Protein AF-A0A2S9FLD9-F1 (afdb_monomer_lite)

Sequence (155 aa):
RDVLAADVIVIADSDNWSTDIPSLTVSLRGLADCVVEVATLDHGLHSGMWGGVVPDALTVLVRLLASLHDDDGNVAVDGLHETDVAGRDFPDYTPERVRSDTGLLDGVGEIGSGSVAQRLWAKPAITVIGIDTTPIARASNTLIAQARAKVSMRV

Structure (mmCIF, N/CA/C/O backbone):
data_AF-A0A2S9FLD9-F1
#
_entry.id   AF-A0A2S9FLD9-F1
#
loop_
_atom_site.group_PDB
_atom_site.id
_atom_site.type_symbol
_atom_site.label_atom_id
_atom_site.label_alt_id
_atom_site.label_comp_id
_atom_site.label_asym_id
_atom_site.label_entity_id
_atom_site.label_seq_id
_atom_site.pdbx_PDB_ins_code
_atom_site.Cartn_x
_atom_site.Cartn_y
_atom_site.Cartn_z
_atom_site.occupancy
_atom_site.B_iso_or_equiv
_atom_site.auth_seq_id
_atom_site.auth_comp_id
_atom_site.auth_asym_id
_atom_site.auth_atom_id
_atom_site.pdbx_PDB_model_num
ATOM 1 N N . ARG A 1 1 ? -15.114 -15.742 -38.340 1.00 65.00 1 ARG A N 1
ATOM 2 C CA . ARG A 1 1 ? -14.077 -16.593 -37.713 1.00 65.00 1 ARG A CA 1
ATOM 3 C C . ARG A 1 1 ? -12.764 -16.424 -38.461 1.00 65.00 1 ARG A C 1
ATOM 5 O O . ARG A 1 1 ? -11.837 -15.928 -37.852 1.00 65.00 1 ARG A O 1
ATOM 12 N N . ASP A 1 2 ? -12.732 -16.680 -39.768 1.00 76.00 2 ASP A N 1
ATOM 13 C CA . ASP A 1 2 ? -11.491 -16.578 -40.560 1.00 76.00 2 ASP A CA 1
ATOM 14 C C . ASP A 1 2 ? -10.978 -15.137 -40.715 1.00 76.00 2 ASP A C 1
ATOM 16 O O . ASP A 1 2 ? -9.783 -14.899 -40.649 1.00 76.00 2 ASP A O 1
ATOM 20 N N . VAL A 1 3 ? -11.877 -14.149 -40.789 1.00 81.19 3 VAL A N 1
ATOM 21 C CA . VAL A 1 3 ? -11.521 -12.711 -40.848 1.00 81.19 3 VAL A CA 1
ATOM 22 C C . VAL A 1 3 ? -10.960 -12.167 -39.518 1.00 81.19 3 VAL A C 1
ATOM 24 O O . VAL A 1 3 ? -10.454 -11.055 -39.472 1.00 81.19 3 VAL A O 1
ATOM 27 N N . LEU A 1 4 ? -11.077 -12.932 -38.425 1.00 87.00 4 LEU A N 1
ATOM 28 C CA . LEU A 1 4 ? -10.550 -12.576 -37.099 1.00 87.00 4 LEU A CA 1
ATOM 29 C C . LEU A 1 4 ? -9.313 -13.408 -36.726 1.00 87.00 4 LEU A C 1
ATOM 31 O O . LEU A 1 4 ? -8.844 -13.322 -35.594 1.00 87.00 4 LEU A O 1
ATOM 35 N N . ALA A 1 5 ? -8.812 -14.246 -37.639 1.00 90.81 5 ALA A N 1
ATOM 36 C CA . ALA A 1 5 ? -7.554 -14.946 -37.435 1.00 90.81 5 ALA A CA 1
ATOM 37 C C . ALA A 1 5 ? -6.401 -13.933 -37.512 1.00 90.81 5 ALA A C 1
ATOM 39 O O . ALA A 1 5 ? -6.331 -13.151 -38.458 1.00 90.81 5 ALA A O 1
ATOM 40 N N . ALA A 1 6 ? -5.523 -13.939 -36.510 1.00 90.69 6 ALA A N 1
ATOM 41 C CA . ALA A 1 6 ? -4.359 -13.065 -36.444 1.00 90.69 6 ALA A CA 1
ATOM 42 C C . ALA A 1 6 ? -3.127 -13.866 -36.014 1.00 90.69 6 ALA A C 1
ATOM 44 O O . ALA A 1 6 ? -3.217 -14.701 -35.114 1.00 90.69 6 ALA A O 1
ATOM 45 N N . ASP A 1 7 ? -1.987 -13.576 -36.640 1.00 93.88 7 ASP A N 1
ATOM 46 C CA . ASP A 1 7 ? -0.694 -14.179 -36.295 1.00 93.88 7 ASP A CA 1
ATOM 47 C C . ASP A 1 7 ? -0.013 -13.458 -35.119 1.00 93.88 7 ASP A C 1
ATOM 49 O O . ASP A 1 7 ? 0.781 -14.050 -34.390 1.00 93.88 7 ASP A O 1
ATOM 53 N N . VAL A 1 8 ? -0.317 -12.167 -34.933 1.00 92.88 8 VAL A N 1
ATOM 54 C CA . VAL A 1 8 ? 0.288 -11.284 -33.926 1.00 92.88 8 VAL A CA 1
ATOM 55 C C . VAL A 1 8 ? -0.768 -10.321 -33.381 1.00 92.88 8 VAL A C 1
ATOM 57 O O . VAL A 1 8 ? -1.630 -9.848 -34.121 1.00 92.88 8 VAL A O 1
ATOM 60 N N . ILE A 1 9 ? -0.664 -9.992 -32.091 1.00 90.94 9 ILE A N 1
ATOM 61 C CA . ILE A 1 9 ? -1.414 -8.906 -31.452 1.00 90.94 9 ILE A CA 1
ATOM 62 C C . ILE A 1 9 ? -0.424 -7.810 -31.058 1.00 90.94 9 ILE A C 1
ATOM 64 O O . ILE A 1 9 ? 0.582 -8.086 -30.408 1.00 90.94 9 ILE A O 1
ATOM 68 N N . VAL A 1 10 ? -0.727 -6.568 -31.436 1.00 91.75 10 VAL A N 1
ATOM 69 C CA . VAL A 1 10 ? 0.029 -5.376 -31.032 1.00 91.75 10 VAL A CA 1
ATOM 70 C C . VAL A 1 10 ? -0.898 -4.473 -30.234 1.00 91.75 10 VAL A C 1
ATOM 72 O O . VAL A 1 10 ? -1.976 -4.118 -30.709 1.00 91.75 10 VAL A O 1
ATOM 75 N N . ILE A 1 11 ? -0.476 -4.106 -29.027 1.00 92.75 11 ILE A N 1
ATOM 76 C CA . ILE A 1 11 ? -1.214 -3.208 -28.138 1.00 92.75 11 ILE A CA 1
ATOM 77 C C . ILE A 1 11 ? -0.340 -1.975 -27.906 1.00 92.75 11 ILE A C 1
ATOM 79 O O . ILE A 1 11 ? 0.760 -2.089 -27.373 1.00 92.75 11 ILE A O 1
ATOM 83 N N . ALA A 1 12 ? -0.824 -0.807 -28.326 1.00 91.50 12 ALA A N 1
ATOM 84 C CA . ALA A 1 12 ? -0.139 0.477 -28.171 1.00 91.50 12 ALA A CA 1
ATOM 85 C C . ALA A 1 12 ? -0.668 1.227 -26.934 1.00 91.50 12 ALA A C 1
ATOM 87 O O . ALA A 1 12 ? -1.228 2.311 -27.053 1.00 91.50 12 ALA A O 1
ATOM 88 N N . ASP A 1 13 ? -0.538 0.595 -25.766 1.00 92.75 13 ASP A N 1
ATOM 89 C CA . ASP A 1 13 ? -1.033 1.088 -24.467 1.00 92.75 13 ASP A CA 1
ATOM 90 C C . ASP A 1 13 ? 0.081 1.024 -23.410 1.00 92.75 13 ASP A C 1
ATOM 92 O O . ASP A 1 13 ? -0.041 0.454 -22.328 1.00 92.75 13 ASP A O 1
ATOM 96 N N . SER A 1 14 ? 1.269 1.480 -23.790 1.00 89.06 14 SER A N 1
ATOM 97 C CA . SER A 1 14 ? 2.432 1.548 -22.910 1.00 89.06 14 SER A CA 1
ATOM 98 C C . SER A 1 14 ? 3.292 2.733 -23.309 1.00 89.06 14 SER A C 1
ATOM 100 O O . SER A 1 14 ? 3.382 3.067 -24.491 1.00 89.06 14 SER A O 1
ATOM 102 N N . ASP A 1 15 ? 3.935 3.337 -22.319 1.00 87.31 15 ASP A N 1
ATOM 103 C CA . ASP A 1 15 ? 4.831 4.465 -22.529 1.00 87.31 15 ASP A CA 1
ATOM 104 C C . ASP A 1 15 ? 6.255 4.017 -22.863 1.00 87.31 15 ASP A C 1
ATOM 106 O O . ASP A 1 15 ? 6.677 2.889 -22.584 1.00 87.31 15 ASP A O 1
ATOM 110 N N . ASN A 1 16 ? 7.016 4.945 -23.441 1.00 87.50 16 ASN A N 1
ATOM 111 C CA . ASN A 1 16 ? 8.458 4.800 -23.555 1.00 87.50 16 ASN A CA 1
ATOM 112 C C . ASN A 1 16 ? 9.135 5.141 -22.227 1.00 87.50 16 ASN A C 1
ATOM 114 O O . ASN A 1 16 ? 8.711 6.046 -21.511 1.00 87.50 16 ASN A O 1
ATOM 118 N N . TRP A 1 17 ? 10.250 4.475 -21.934 1.00 80.88 17 TRP A N 1
ATOM 119 C CA . TRP A 1 17 ? 11.069 4.797 -20.770 1.00 80.88 17 TRP A CA 1
ATOM 120 C C . TRP A 1 17 ? 11.739 6.177 -20.886 1.00 80.88 17 TRP A C 1
ATOM 122 O O . TRP A 1 17 ? 12.089 6.763 -19.865 1.00 80.88 17 TRP A O 1
ATOM 132 N N . SER A 1 18 ? 11.954 6.707 -22.095 1.00 83.56 18 SER A N 1
ATOM 133 C CA . SER A 1 18 ? 12.426 8.076 -22.330 1.00 83.56 18 SER A CA 1
ATOM 134 C C . SER A 1 18 ? 11.836 8.657 -23.617 1.00 83.56 18 SER A C 1
ATOM 136 O O . SER A 1 18 ? 11.285 7.937 -24.450 1.00 83.56 18 SER A O 1
ATOM 138 N N . THR A 1 19 ? 11.949 9.974 -23.789 1.00 87.75 19 THR A N 1
ATOM 139 C CA . THR A 1 19 ? 11.524 10.662 -25.020 1.00 87.75 19 THR A CA 1
ATOM 140 C C . THR A 1 19 ? 12.486 10.452 -26.188 1.00 87.75 19 THR A C 1
ATOM 142 O O . THR A 1 19 ? 12.092 10.654 -27.333 1.00 87.75 19 THR A O 1
ATOM 145 N N . ASP A 1 20 ? 13.725 10.038 -25.907 1.00 89.50 20 ASP A N 1
ATOM 146 C CA . ASP A 1 20 ? 14.798 9.927 -26.901 1.00 89.50 20 ASP A CA 1
ATOM 147 C C . ASP A 1 20 ? 15.005 8.484 -27.382 1.00 89.50 20 ASP A C 1
ATOM 149 O O . ASP A 1 20 ? 15.446 8.259 -28.510 1.00 89.50 20 ASP A O 1
ATOM 153 N N . ILE A 1 21 ? 14.698 7.497 -26.533 1.00 85.31 21 ILE A N 1
ATOM 154 C CA . ILE A 1 21 ? 14.929 6.075 -26.802 1.00 85.31 21 ILE A CA 1
ATOM 155 C C . ILE A 1 21 ? 13.582 5.335 -26.769 1.00 85.31 21 ILE A C 1
ATOM 157 O O . ILE A 1 21 ? 12.954 5.248 -25.709 1.00 85.31 21 ILE A O 1
ATOM 161 N N . PRO A 1 22 ? 13.129 4.765 -27.904 1.00 88.12 22 PRO A N 1
ATOM 162 C CA . PRO A 1 22 ? 11.873 4.027 -27.951 1.00 88.12 22 PRO A CA 1
ATOM 163 C C . PRO A 1 22 ? 11.962 2.728 -27.143 1.00 88.12 22 PRO A C 1
ATOM 165 O O . PRO A 1 22 ? 13.020 2.111 -27.030 1.00 88.12 22 PRO A O 1
ATOM 168 N N . SER A 1 23 ? 10.827 2.300 -26.596 1.00 87.31 23 SER A N 1
ATOM 169 C CA . SER A 1 23 ? 10.697 1.091 -25.780 1.00 87.31 23 SER A CA 1
ATOM 170 C C . SER A 1 23 ? 9.825 0.054 -26.467 1.00 87.31 23 SER A C 1
ATOM 172 O O . SER A 1 23 ? 8.853 0.386 -27.140 1.00 87.31 23 SER A O 1
ATOM 174 N N . LEU A 1 24 ? 10.152 -1.219 -26.247 1.00 89.00 24 LEU A N 1
ATOM 175 C CA . LEU A 1 24 ? 9.275 -2.335 -26.573 1.00 89.00 24 LEU A CA 1
ATOM 176 C C . LEU A 1 24 ? 8.903 -3.061 -25.282 1.00 89.00 24 LEU A C 1
ATOM 178 O O . LEU A 1 24 ? 9.721 -3.773 -24.698 1.00 89.00 24 LEU A O 1
ATOM 182 N N . THR A 1 25 ? 7.658 -2.891 -24.846 1.00 89.00 25 THR A N 1
ATOM 183 C CA . THR A 1 25 ? 7.130 -3.593 -23.675 1.00 89.00 25 THR A CA 1
ATOM 184 C C . THR A 1 25 ? 6.721 -5.005 -24.068 1.00 89.00 25 THR A C 1
ATOM 186 O O . THR A 1 25 ? 5.809 -5.203 -24.865 1.00 89.00 25 THR A O 1
ATOM 189 N N . VAL A 1 26 ? 7.401 -5.998 -23.494 1.00 87.94 26 VAL A N 1
ATOM 190 C CA . VAL A 1 26 ? 7.152 -7.428 -23.764 1.00 87.94 26 VAL A CA 1
ATOM 191 C C . VAL A 1 26 ? 6.429 -8.141 -22.620 1.00 87.94 26 VAL A C 1
ATOM 193 O O . VAL A 1 26 ? 6.006 -9.283 -22.768 1.00 87.94 26 VAL A O 1
ATOM 196 N N . SER A 1 27 ? 6.292 -7.481 -21.471 1.00 88.31 27 SER A N 1
ATOM 197 C CA . SER A 1 27 ? 5.631 -8.017 -20.284 1.00 88.31 27 SER A CA 1
ATOM 198 C C . SER A 1 27 ? 5.084 -6.884 -19.424 1.00 88.31 27 SER A C 1
ATOM 200 O O . SER A 1 27 ? 5.702 -5.825 -19.332 1.00 88.31 27 SER A O 1
ATOM 202 N N . LEU A 1 28 ? 3.967 -7.140 -18.749 1.00 91.62 28 LEU A N 1
ATOM 203 C CA . LEU A 1 28 ? 3.373 -6.262 -17.746 1.00 91.62 28 LEU A CA 1
ATOM 204 C C . LEU A 1 28 ? 3.188 -7.044 -16.447 1.00 91.62 28 LEU A C 1
ATOM 206 O O . LEU A 1 28 ? 2.977 -8.257 -16.483 1.00 91.62 28 LEU A O 1
ATOM 210 N N . ARG A 1 29 ? 3.215 -6.337 -15.316 1.00 93.25 29 ARG A N 1
ATOM 211 C CA . ARG A 1 29 ? 2.778 -6.907 -14.039 1.00 93.25 29 ARG A CA 1
ATOM 212 C C . ARG A 1 29 ? 1.277 -7.181 -14.072 1.00 93.25 29 ARG A C 1
ATOM 214 O O . ARG A 1 29 ? 0.499 -6.370 -14.582 1.00 93.25 29 ARG A O 1
ATOM 221 N N . GLY A 1 30 ? 0.875 -8.291 -13.474 1.00 94.31 30 GLY A N 1
ATOM 222 C CA . GLY A 1 30 ? -0.498 -8.565 -13.101 1.00 94.31 30 GLY A CA 1
ATOM 223 C C . GLY A 1 30 ? -1.011 -7.598 -12.032 1.00 94.31 30 GLY A C 1
ATOM 224 O O . GLY A 1 30 ? -0.273 -6.807 -11.434 1.00 94.31 30 GLY A O 1
ATOM 225 N N . LEU A 1 31 ? -2.318 -7.662 -11.800 1.00 96.12 31 LEU A N 1
ATOM 226 C CA . LEU A 1 31 ? -3.016 -6.904 -10.771 1.00 96.12 31 LEU A CA 1
ATOM 227 C C . LEU A 1 31 ? -3.991 -7.834 -10.053 1.00 96.12 31 LEU A C 1
ATOM 229 O O . LEU A 1 31 ? -4.801 -8.499 -10.696 1.00 96.12 31 LEU A O 1
ATOM 233 N N . ALA A 1 32 ? -3.933 -7.829 -8.727 1.00 96.19 32 ALA A N 1
ATOM 234 C CA . ALA A 1 32 ? -4.960 -8.393 -7.867 1.00 96.19 32 ALA A CA 1
ATOM 235 C C . ALA A 1 32 ? -5.326 -7.364 -6.796 1.00 96.19 32 ALA A C 1
ATOM 237 O O . ALA A 1 32 ? -4.455 -6.666 -6.281 1.00 96.19 32 ALA A O 1
ATOM 238 N N . ASP A 1 33 ? -6.601 -7.271 -6.439 1.00 97.44 33 ASP A N 1
ATOM 239 C CA . ASP A 1 33 ? -7.055 -6.373 -5.386 1.00 97.44 33 ASP A CA 1
ATOM 240 C C . ASP A 1 33 ? -8.150 -7.014 -4.530 1.00 97.44 33 ASP A C 1
ATOM 242 O O . ASP A 1 33 ? -8.912 -7.871 -4.979 1.00 97.44 33 ASP A O 1
ATOM 246 N N . CYS A 1 34 ? -8.215 -6.611 -3.263 1.00 97.94 34 CYS A N 1
ATOM 247 C CA . CYS A 1 34 ? -9.198 -7.111 -2.311 1.00 97.94 34 CYS A CA 1
ATOM 248 C C . CYS A 1 34 ? -9.595 -6.033 -1.298 1.00 97.94 34 CYS A C 1
ATOM 250 O O . CYS A 1 34 ? -8.938 -4.999 -1.157 1.00 97.94 34 CYS A O 1
ATOM 252 N N . VAL A 1 35 ? -10.716 -6.260 -0.612 1.00 98.62 35 VAL A N 1
ATOM 253 C CA . VAL A 1 35 ? -11.101 -5.484 0.571 1.00 98.62 35 VAL A CA 1
ATOM 254 C C . VAL A 1 35 ? -10.838 -6.351 1.792 1.00 98.62 35 VAL A C 1
ATOM 256 O O . VAL A 1 35 ? -11.365 -7.457 1.881 1.00 98.62 35 VAL A O 1
ATOM 259 N N . VAL A 1 36 ? -10.034 -5.840 2.719 1.00 98.31 36 VAL A N 1
ATOM 260 C CA . VAL A 1 36 ? -9.799 -6.454 4.026 1.00 98.31 36 VAL A CA 1
ATOM 261 C C . VAL A 1 36 ? -10.676 -5.740 5.039 1.00 98.31 36 VAL A C 1
ATOM 263 O O . VAL A 1 36 ? -10.666 -4.512 5.113 1.00 98.31 36 VAL A O 1
ATOM 266 N N . GLU A 1 37 ? -11.433 -6.506 5.812 1.00 98.56 37 GLU A N 1
ATOM 267 C CA . GLU A 1 37 ? -12.279 -6.007 6.888 1.00 98.56 37 GLU A CA 1
ATOM 268 C C . GLU A 1 37 ? -11.808 -6.577 8.221 1.00 98.56 37 GLU A C 1
ATOM 270 O O . GLU A 1 37 ? -11.532 -7.771 8.337 1.00 98.56 37 GLU A O 1
ATOM 275 N N . VAL A 1 38 ? -11.744 -5.712 9.228 1.00 98.56 38 VAL A N 1
ATOM 276 C CA . VAL A 1 38 ? -11.509 -6.093 10.616 1.00 98.56 38 VAL A CA 1
ATOM 277 C C . VAL A 1 38 ? -12.702 -5.624 11.431 1.00 98.56 38 VAL A C 1
ATOM 279 O O . VAL A 1 38 ? -13.051 -4.446 11.384 1.00 98.56 38 VAL A O 1
ATOM 282 N N . ALA A 1 39 ? -13.296 -6.534 12.197 1.00 98.12 39 ALA A N 1
ATOM 283 C CA . ALA A 1 39 ? -14.311 -6.240 13.199 1.00 98.12 39 ALA A CA 1
ATOM 284 C C . ALA A 1 39 ? -13.845 -6.806 14.545 1.00 98.12 39 ALA A C 1
ATOM 286 O O . ALA A 1 39 ? -13.504 -7.985 14.635 1.00 98.12 39 ALA A O 1
ATOM 287 N N . THR A 1 40 ? -13.790 -5.966 15.577 1.00 97.94 40 THR A N 1
ATOM 288 C CA . THR A 1 40 ? -13.336 -6.363 16.924 1.00 97.94 40 THR A CA 1
ATOM 289 C C . THR A 1 40 ? -14.427 -6.243 17.979 1.00 97.94 40 THR A C 1
ATOM 291 O O . THR A 1 40 ? -14.323 -6.874 19.028 1.00 97.94 40 THR A O 1
ATOM 294 N N . LEU A 1 41 ? -15.466 -5.450 17.708 1.00 97.19 41 LEU A N 1
ATOM 295 C CA . LEU A 1 41 ? -16.591 -5.187 18.603 1.00 97.19 41 LEU A CA 1
ATOM 296 C C . LEU A 1 41 ? -17.896 -5.233 17.793 1.00 97.19 41 LEU A C 1
ATOM 298 O O . LEU A 1 41 ? -17.889 -5.013 16.584 1.00 97.19 41 LEU A O 1
ATOM 302 N N . ASP A 1 42 ? -19.023 -5.488 18.452 1.00 96.75 42 ASP A N 1
ATOM 303 C CA . ASP A 1 42 ? -20.366 -5.415 17.855 1.00 96.75 42 ASP A CA 1
ATOM 304 C C . ASP A 1 42 ? -20.949 -3.986 17.864 1.00 96.75 42 ASP A C 1
ATOM 306 O O . ASP A 1 42 ? -21.861 -3.674 17.099 1.00 96.75 42 ASP A O 1
ATOM 310 N N . HIS A 1 43 ? -20.408 -3.096 18.700 1.00 95.25 43 HIS A N 1
ATOM 311 C CA . HIS A 1 43 ? -20.736 -1.673 18.760 1.00 95.25 43 HIS A CA 1
ATOM 312 C C . HIS A 1 43 ? -19.550 -0.842 19.27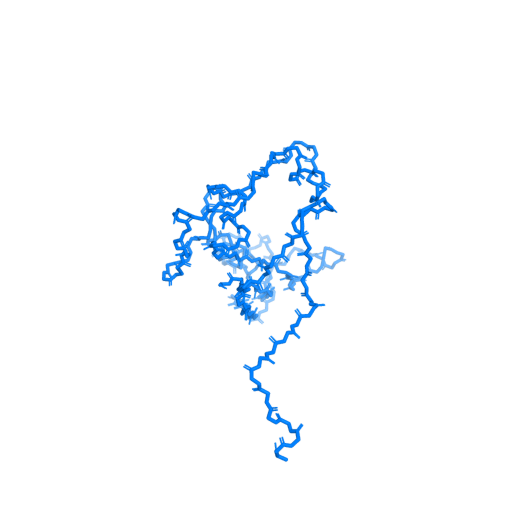0 1.00 95.25 43 HIS A C 1
ATOM 314 O O . HIS A 1 43 ? -18.558 -1.364 19.778 1.00 95.25 43 HIS A O 1
ATOM 320 N N . GLY A 1 44 ? -19.641 0.481 19.119 1.00 95.44 44 GLY A N 1
ATOM 321 C CA . GLY A 1 44 ? -18.624 1.400 19.628 1.00 95.44 44 GLY A CA 1
ATOM 322 C C . GLY A 1 44 ? -18.645 1.498 21.155 1.00 95.44 44 GLY A C 1
ATOM 323 O O . GLY A 1 44 ? -19.710 1.598 21.761 1.00 95.44 44 GLY A O 1
ATOM 324 N N . LEU A 1 45 ? -17.464 1.523 21.774 1.00 97.31 45 LEU A N 1
ATOM 325 C CA . LEU A 1 45 ? -17.294 1.621 23.229 1.00 97.31 45 LEU A CA 1
ATOM 326 C C . LEU A 1 45 ? -16.611 2.927 23.632 1.00 97.31 45 LEU A C 1
ATOM 328 O O . LEU A 1 45 ? -15.768 3.431 22.900 1.00 97.31 45 LEU A O 1
ATOM 332 N N . HIS A 1 46 ? -16.903 3.447 24.826 1.00 96.62 46 HIS A N 1
ATOM 333 C CA . HIS A 1 46 ? -16.240 4.649 25.344 1.00 96.62 46 HIS A CA 1
ATOM 334 C C . HIS A 1 46 ? -14.725 4.423 25.505 1.00 96.62 46 HIS A C 1
ATOM 336 O O . HIS A 1 46 ? -14.292 3.621 26.341 1.00 96.62 46 HIS A O 1
ATOM 342 N N . SER A 1 47 ? -13.909 5.165 24.751 1.00 95.56 47 SER A N 1
ATOM 343 C CA . SER A 1 47 ? -12.458 4.936 24.689 1.00 95.56 47 SER A CA 1
ATOM 344 C C . SER A 1 47 ? -11.749 5.210 26.016 1.00 95.56 47 SER A C 1
ATOM 346 O O . SER A 1 47 ? -10.783 4.535 26.337 1.00 95.56 47 SER A O 1
ATOM 348 N N . GLY A 1 48 ? -12.258 6.121 26.850 1.00 96.50 48 GLY A N 1
ATOM 349 C CA . GLY A 1 48 ? -11.688 6.366 28.182 1.00 96.50 48 GLY A CA 1
ATOM 350 C C . GLY A 1 48 ? -11.954 5.262 29.215 1.00 96.50 48 GLY A C 1
ATOM 351 O O . GLY A 1 48 ? -11.287 5.234 30.240 1.00 96.50 48 GLY A O 1
ATOM 352 N N . MET A 1 49 ? -12.926 4.371 28.977 1.00 96.81 49 MET A N 1
ATOM 353 C CA . MET A 1 49 ? -13.257 3.279 29.906 1.00 96.81 49 MET A CA 1
ATOM 354 C C . MET A 1 49 ? -12.614 1.963 29.466 1.00 96.81 49 MET A C 1
ATOM 356 O O . MET A 1 49 ? -12.111 1.214 30.296 1.00 96.81 49 MET A O 1
ATOM 360 N N . TRP A 1 50 ? -12.642 1.696 28.158 1.00 97.69 50 TRP A N 1
ATOM 361 C CA . TRP A 1 50 ? -12.228 0.415 27.583 1.00 97.69 50 TRP A CA 1
ATOM 362 C C . TRP A 1 50 ? -10.969 0.503 26.718 1.00 97.69 50 TRP A C 1
ATOM 364 O O . TRP A 1 50 ? -10.424 -0.528 26.318 1.00 97.69 50 TRP A O 1
ATOM 374 N N . GLY A 1 51 ? -10.488 1.715 26.429 1.00 94.19 51 GLY A N 1
ATOM 375 C CA . GLY A 1 51 ? -9.246 1.923 25.694 1.00 94.19 51 GLY A CA 1
ATOM 376 C C . GLY A 1 51 ? -8.068 1.314 26.444 1.00 94.19 51 GLY A C 1
ATOM 377 O O . GLY A 1 51 ? -7.879 1.555 27.633 1.00 94.19 51 GLY A O 1
ATOM 378 N N . GLY A 1 52 ? -7.301 0.481 25.742 1.00 92.12 52 GLY A N 1
ATOM 379 C CA . GLY A 1 52 ? -6.192 -0.286 26.315 1.00 92.12 52 GLY A CA 1
ATOM 380 C C . GLY A 1 52 ? -6.592 -1.628 26.938 1.00 92.12 52 GLY A C 1
ATOM 381 O O . GLY A 1 52 ? -5.709 -2.427 27.231 1.00 92.12 52 GLY A O 1
ATOM 382 N N . VAL A 1 53 ? -7.890 -1.910 27.098 1.00 97.00 53 VAL A N 1
ATOM 383 C CA . VAL A 1 53 ? -8.387 -3.212 27.581 1.00 97.00 53 VAL A CA 1
ATOM 384 C C . VAL A 1 53 ? -8.793 -4.107 26.414 1.00 97.00 53 VAL A C 1
ATOM 386 O O . VAL A 1 53 ? -8.431 -5.281 26.381 1.00 97.00 53 VAL A O 1
ATOM 389 N N . VAL A 1 54 ? -9.525 -3.552 25.445 1.00 97.50 54 VAL A N 1
ATOM 390 C CA . VAL A 1 54 ? -9.973 -4.263 24.237 1.00 97.50 54 VAL A CA 1
ATOM 391 C C . VAL A 1 54 ? -9.446 -3.572 22.977 1.00 97.50 54 VAL A C 1
ATOM 393 O O . VAL A 1 54 ? -9.263 -2.351 22.987 1.00 97.50 54 VAL A O 1
ATOM 396 N N . PRO A 1 55 ? -9.185 -4.320 21.891 1.00 96.19 55 PRO A N 1
ATOM 397 C CA . PRO A 1 55 ? -8.692 -3.735 20.654 1.00 96.19 55 PRO A CA 1
ATOM 398 C C . PRO A 1 55 ? -9.817 -3.032 19.889 1.00 96.19 55 PRO A C 1
ATOM 400 O O . PRO A 1 55 ? -10.892 -3.597 19.681 1.00 96.19 55 PRO A O 1
ATOM 403 N N . ASP A 1 56 ? -9.552 -1.828 19.393 1.00 97.12 56 ASP A N 1
ATOM 404 C CA . ASP A 1 56 ? -10.369 -1.245 18.333 1.00 97.12 56 ASP A CA 1
ATOM 405 C C . ASP A 1 56 ? -9.935 -1.786 16.959 1.00 97.12 56 ASP A C 1
ATOM 407 O O . ASP A 1 56 ? -8.773 -2.149 16.736 1.00 97.12 56 ASP A O 1
ATOM 411 N N . ALA A 1 57 ? -10.878 -1.840 16.024 1.00 98.06 57 ALA A N 1
ATOM 412 C CA . ALA A 1 57 ? -10.660 -2.414 14.706 1.00 98.06 57 ALA A CA 1
ATOM 413 C C . ALA A 1 57 ? -9.668 -1.617 13.857 1.00 98.06 57 ALA A C 1
ATOM 415 O O . ALA A 1 57 ? -8.945 -2.215 13.060 1.00 98.06 57 ALA A O 1
ATOM 416 N N . LEU A 1 58 ? -9.593 -0.291 14.024 1.00 97.31 58 LEU A N 1
ATOM 417 C CA . LEU A 1 58 ? -8.676 0.538 13.245 1.00 97.31 58 LEU A CA 1
ATOM 418 C C . LEU A 1 58 ? -7.222 0.277 13.652 1.00 97.31 58 LEU A C 1
ATOM 420 O O . LEU A 1 58 ? -6.379 0.102 12.777 1.00 97.31 58 LEU A O 1
ATOM 424 N N . THR A 1 59 ? -6.930 0.169 14.949 1.00 97.38 59 THR A N 1
ATOM 425 C CA . THR A 1 59 ? -5.592 -0.198 15.436 1.00 97.38 59 THR A CA 1
ATOM 426 C C . THR A 1 59 ? -5.160 -1.564 14.906 1.00 97.38 59 THR A C 1
ATOM 428 O O . THR A 1 59 ? -4.029 -1.722 14.444 1.00 97.38 59 THR A O 1
ATOM 431 N N . VAL A 1 60 ? -6.050 -2.562 14.938 1.00 98.31 60 VAL A N 1
ATOM 432 C CA . VAL A 1 60 ? -5.746 -3.905 14.417 1.00 98.31 60 VAL A CA 1
ATOM 433 C C . VAL A 1 60 ? -5.535 -3.875 12.902 1.00 98.31 60 VAL A C 1
ATOM 435 O O . VAL A 1 60 ? -4.561 -4.452 12.419 1.00 98.31 60 VAL A O 1
ATOM 438 N N . LEU A 1 61 ? -6.386 -3.160 12.160 1.00 98.69 61 LEU A N 1
ATOM 439 C CA . LEU A 1 61 ? -6.242 -2.988 10.716 1.00 98.69 61 LEU A CA 1
ATOM 440 C C . LEU A 1 61 ? -4.906 -2.323 10.366 1.00 98.69 61 LEU A C 1
ATOM 442 O O . LEU A 1 61 ? -4.182 -2.847 9.530 1.00 98.69 61 LEU A O 1
ATOM 446 N N . VAL A 1 62 ? -4.532 -1.225 11.028 1.00 98.38 62 VAL A N 1
ATOM 447 C CA . VAL A 1 62 ? -3.252 -0.534 10.786 1.00 98.38 62 VAL A CA 1
ATOM 448 C C . VAL A 1 62 ? -2.065 -1.466 11.020 1.00 98.38 62 VAL A C 1
ATOM 450 O O . VAL A 1 62 ? -1.139 -1.477 10.216 1.00 98.38 62 VAL A O 1
ATOM 453 N N . ARG A 1 63 ? -2.099 -2.294 12.071 1.00 98.19 63 ARG A N 1
ATOM 454 C CA . ARG A 1 63 ? -1.037 -3.277 12.336 1.00 98.19 63 ARG A CA 1
ATOM 455 C C . ARG A 1 63 ? -0.949 -4.354 11.256 1.00 98.19 63 ARG A C 1
ATOM 457 O O . ARG A 1 63 ? 0.154 -4.699 10.845 1.00 98.19 63 ARG A O 1
ATOM 464 N N . LEU A 1 64 ? -2.090 -4.861 10.787 1.00 98.31 64 LEU A N 1
ATOM 465 C CA . LEU A 1 64 ? -2.139 -5.809 9.672 1.00 98.31 64 LEU A CA 1
ATOM 466 C C . LEU A 1 64 ? -1.558 -5.176 8.404 1.00 98.31 64 LEU A C 1
ATOM 468 O O . LEU A 1 64 ? -0.686 -5.763 7.773 1.00 98.31 64 LEU A O 1
ATOM 472 N N . LEU A 1 65 ? -1.991 -3.964 8.057 1.00 98.44 65 LEU A N 1
ATOM 473 C CA . LEU A 1 65 ? -1.510 -3.262 6.866 1.00 98.44 65 LEU A CA 1
ATOM 474 C C . LEU A 1 65 ? -0.011 -2.947 6.946 1.00 98.44 65 LEU A C 1
ATOM 476 O O . LEU A 1 65 ? 0.682 -3.066 5.940 1.00 98.44 65 LEU A O 1
ATOM 480 N N . ALA A 1 66 ? 0.493 -2.593 8.131 1.00 98.06 66 ALA A N 1
ATOM 481 C CA . ALA A 1 66 ? 1.917 -2.368 8.357 1.00 98.06 66 ALA A CA 1
ATOM 482 C C . ALA A 1 66 ? 2.741 -3.637 8.094 1.00 98.06 66 ALA A C 1
ATOM 484 O O . ALA A 1 66 ? 3.771 -3.553 7.442 1.00 98.06 66 ALA A O 1
ATOM 485 N N . SER A 1 67 ? 2.252 -4.816 8.501 1.00 98.00 67 SER A N 1
ATOM 486 C CA . SER A 1 67 ? 2.953 -6.093 8.271 1.00 98.00 67 SER A CA 1
ATOM 487 C C . SER A 1 67 ? 3.050 -6.536 6.807 1.00 98.00 67 SER A C 1
ATOM 489 O O . SER A 1 67 ? 3.718 -7.523 6.518 1.00 98.00 67 SER A O 1
ATOM 491 N N . LEU A 1 68 ? 2.403 -5.830 5.871 1.00 97.94 68 LEU A N 1
ATOM 492 C CA . LEU A 1 68 ? 2.556 -6.102 4.437 1.00 97.94 68 LEU A CA 1
ATOM 493 C C . LEU A 1 68 ? 3.942 -5.696 3.917 1.00 97.94 68 LEU A C 1
ATOM 495 O O . LEU A 1 68 ? 4.328 -6.143 2.835 1.00 97.94 68 LEU A O 1
ATOM 499 N N . HIS A 1 69 ? 4.675 -4.873 4.674 1.00 98.25 69 HIS A N 1
ATOM 500 C CA . HIS A 1 69 ? 6.022 -4.431 4.341 1.00 98.25 69 HIS A CA 1
ATOM 501 C C . HIS A 1 69 ? 6.990 -4.638 5.510 1.00 98.25 69 HIS A C 1
ATOM 503 O O . HIS A 1 69 ? 6.573 -4.682 6.668 1.00 98.25 69 HIS A O 1
ATOM 509 N N . ASP A 1 70 ? 8.277 -4.769 5.198 1.00 97.44 70 ASP A N 1
ATOM 510 C CA . ASP A 1 70 ? 9.352 -4.706 6.188 1.00 97.44 70 ASP A CA 1
ATOM 511 C C . ASP A 1 70 ? 9.723 -3.248 6.529 1.00 97.44 70 ASP A C 1
ATOM 513 O O . ASP A 1 70 ? 9.154 -2.299 5.981 1.00 97.44 70 ASP A O 1
ATOM 517 N N . ASP A 1 71 ? 10.679 -3.070 7.445 1.00 96.69 71 ASP A N 1
ATOM 518 C CA . ASP A 1 71 ? 11.124 -1.748 7.908 1.00 96.69 71 ASP A CA 1
ATOM 519 C C . ASP A 1 71 ? 11.779 -0.904 6.796 1.00 96.69 71 ASP A C 1
ATOM 521 O O . ASP A 1 71 ? 11.769 0.326 6.872 1.00 96.69 71 ASP A O 1
ATOM 525 N N . ASP A 1 72 ? 12.307 -1.548 5.750 1.00 95.88 72 ASP A N 1
ATOM 526 C CA . ASP A 1 72 ? 12.878 -0.881 4.577 1.00 95.88 72 ASP A CA 1
ATOM 527 C C . ASP A 1 72 ? 11.805 -0.574 3.515 1.00 95.88 72 ASP A C 1
ATOM 529 O O . ASP A 1 72 ? 12.061 0.177 2.575 1.00 95.88 72 ASP A O 1
ATOM 533 N N . GLY A 1 73 ? 10.592 -1.121 3.646 1.00 95.94 73 GLY A N 1
ATOM 534 C CA . GLY A 1 73 ? 9.469 -0.961 2.725 1.00 95.94 73 GLY A CA 1
ATOM 535 C C . GLY A 1 73 ? 9.427 -1.972 1.573 1.00 95.94 73 GLY A C 1
ATOM 536 O O . GLY A 1 73 ? 8.717 -1.745 0.590 1.00 95.94 73 GLY A O 1
ATOM 537 N N . ASN A 1 74 ? 10.159 -3.086 1.660 1.00 96.94 74 ASN A N 1
ATOM 538 C CA . ASN A 1 74 ? 9.949 -4.227 0.766 1.00 96.94 74 ASN A CA 1
ATOM 539 C C . ASN A 1 74 ? 8.663 -4.959 1.143 1.00 96.94 74 ASN A C 1
ATOM 541 O O . ASN A 1 74 ? 8.271 -4.980 2.305 1.00 96.94 74 ASN A O 1
ATOM 545 N N . VAL A 1 75 ? 8.024 -5.610 0.171 1.00 97.31 75 VAL A N 1
ATOM 546 C CA . VAL A 1 75 ? 6.880 -6.488 0.441 1.00 97.31 75 VAL A CA 1
ATOM 547 C C . VAL A 1 75 ? 7.334 -7.674 1.297 1.00 97.31 75 VAL A C 1
ATOM 54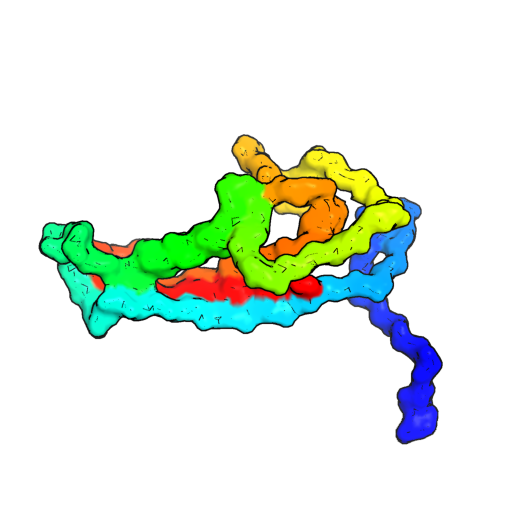9 O O . VAL A 1 75 ? 8.218 -8.423 0.891 1.00 97.31 75 VAL A O 1
ATOM 552 N N . ALA A 1 76 ? 6.698 -7.860 2.454 1.00 97.12 76 ALA A N 1
ATOM 553 C CA . ALA A 1 76 ? 7.055 -8.880 3.447 1.00 97.12 76 ALA A CA 1
ATOM 554 C C . ALA A 1 76 ? 6.156 -10.133 3.402 1.00 97.12 76 ALA A C 1
ATOM 556 O O . ALA A 1 76 ? 6.183 -10.962 4.309 1.00 97.12 76 ALA A O 1
ATOM 557 N N . VAL A 1 77 ? 5.318 -10.268 2.370 1.00 96.19 77 VAL A N 1
ATOM 558 C CA . VAL A 1 77 ? 4.377 -11.388 2.232 1.00 96.19 77 VAL A CA 1
ATOM 559 C C . VAL A 1 77 ? 5.071 -12.600 1.612 1.00 96.19 77 VAL A C 1
ATOM 561 O O . VAL A 1 77 ? 5.492 -12.564 0.454 1.00 96.19 77 VAL A O 1
ATOM 564 N N . ASP A 1 78 ? 5.122 -13.693 2.370 1.00 95.50 78 ASP A N 1
ATOM 565 C CA . ASP A 1 78 ? 5.701 -14.960 1.925 1.00 95.50 78 ASP A CA 1
ATOM 566 C C . ASP A 1 78 ? 4.990 -15.539 0.691 1.00 95.50 78 ASP A C 1
ATOM 568 O O . ASP A 1 78 ? 3.769 -15.466 0.539 1.00 95.50 78 ASP A O 1
ATOM 572 N N . GLY A 1 79 ? 5.769 -16.185 -0.179 1.00 93.62 79 GLY A N 1
ATOM 573 C CA . GLY A 1 79 ? 5.260 -16.869 -1.372 1.00 93.62 79 GLY A CA 1
ATOM 574 C C . GLY A 1 79 ? 5.052 -15.969 -2.592 1.00 93.62 79 GLY A C 1
ATOM 575 O O . GLY A 1 79 ? 4.686 -16.475 -3.652 1.00 93.62 79 GLY A O 1
ATOM 576 N N . LEU A 1 80 ? 5.313 -14.663 -2.482 1.00 93.06 80 LEU A N 1
ATOM 577 C CA . LEU A 1 80 ? 5.419 -13.783 -3.644 1.00 93.06 80 LEU A CA 1
ATOM 578 C C . LEU A 1 80 ? 6.814 -13.894 -4.265 1.00 93.06 80 LEU A C 1
ATOM 580 O O . LEU A 1 80 ? 7.823 -13.954 -3.565 1.00 93.06 80 LEU A O 1
ATOM 584 N N . HIS A 1 81 ? 6.864 -13.934 -5.594 1.00 87.56 81 HIS A N 1
ATOM 585 C CA . HIS A 1 81 ? 8.102 -14.130 -6.340 1.00 87.56 81 HIS A CA 1
ATOM 586 C C . HIS A 1 81 ? 8.570 -12.827 -6.984 1.00 87.56 81 HIS A C 1
ATOM 588 O O . HIS A 1 81 ? 7.779 -12.096 -7.574 1.00 87.56 81 HIS A O 1
ATOM 594 N N . GLU A 1 82 ? 9.874 -12.575 -6.913 1.00 89.50 82 GLU A N 1
ATOM 595 C CA . GLU A 1 82 ? 10.541 -11.596 -7.766 1.00 89.50 82 GLU A CA 1
ATOM 596 C C . GLU A 1 82 ? 10.971 -12.285 -9.068 1.00 89.50 82 GLU A C 1
ATOM 598 O O . GLU A 1 82 ? 11.421 -13.434 -9.066 1.00 89.50 82 GLU A O 1
ATOM 603 N N . THR A 1 83 ? 10.829 -11.593 -10.194 1.00 85.75 83 THR A N 1
ATOM 604 C CA . THR A 1 83 ? 11.334 -12.084 -11.477 1.00 85.75 83 THR A CA 1
ATOM 605 C C . THR A 1 83 ? 12.838 -11.856 -11.548 1.00 85.75 83 THR A C 1
ATOM 607 O O . THR A 1 83 ? 13.310 -10.748 -11.290 1.00 85.75 83 THR A O 1
ATOM 610 N N . ASP A 1 84 ? 13.594 -12.880 -11.948 1.00 80.00 84 ASP A N 1
ATOM 611 C CA . ASP A 1 84 ? 15.020 -12.708 -12.203 1.00 80.00 84 ASP A CA 1
ATOM 612 C C . ASP A 1 84 ? 15.237 -11.794 -13.414 1.00 80.00 84 ASP A C 1
ATOM 614 O O . ASP A 1 84 ? 14.717 -12.003 -14.515 1.00 80.00 84 ASP A O 1
ATOM 618 N N . VAL A 1 85 ? 16.017 -10.751 -13.178 1.00 75.75 85 VAL A N 1
ATOM 619 C CA . VAL A 1 85 ? 16.388 -9.748 -14.170 1.00 75.75 85 VAL A CA 1
ATOM 620 C C . VAL A 1 85 ? 17.891 -9.679 -14.384 1.00 75.75 85 VAL A C 1
ATOM 622 O O . VAL A 1 85 ? 18.371 -8.776 -15.070 1.00 75.75 85 VAL A O 1
ATOM 625 N N . ALA A 1 86 ? 18.645 -10.626 -13.824 1.00 68.19 86 ALA A N 1
ATOM 626 C CA . ALA A 1 86 ? 20.057 -10.773 -14.110 1.00 68.19 86 ALA A CA 1
ATOM 627 C C . ALA A 1 86 ? 20.275 -10.864 -15.629 1.00 68.19 86 ALA A C 1
ATOM 629 O O . ALA A 1 86 ? 19.640 -11.648 -16.335 1.00 68.19 86 ALA A O 1
ATOM 630 N N . GLY A 1 87 ? 21.158 -10.011 -16.147 1.00 66.81 87 GLY A N 1
ATOM 631 C CA . GLY A 1 87 ? 21.462 -9.939 -17.577 1.00 66.81 87 GLY A CA 1
ATOM 632 C C . GLY A 1 87 ? 20.472 -9.130 -18.422 1.00 66.81 87 GLY A C 1
ATOM 633 O O . GLY A 1 87 ? 20.687 -9.024 -19.628 1.00 66.81 87 GLY A O 1
ATOM 634 N N . ARG A 1 88 ? 19.425 -8.530 -17.834 1.00 71.62 88 ARG A N 1
ATOM 635 C CA . ARG A 1 88 ? 18.639 -7.498 -18.522 1.00 71.62 88 ARG A CA 1
ATOM 636 C C . ARG A 1 88 ? 19.332 -6.146 -18.389 1.00 71.62 88 ARG A C 1
ATOM 638 O O . ARG A 1 88 ? 19.678 -5.728 -17.288 1.00 71.62 88 ARG A O 1
ATOM 645 N N . ASP A 1 89 ? 19.505 -5.472 -19.520 1.00 73.44 89 ASP A N 1
ATOM 646 C CA . ASP A 1 89 ? 20.004 -4.100 -19.574 1.00 73.44 89 ASP A CA 1
ATOM 647 C C . ASP A 1 89 ? 18.847 -3.146 -19.262 1.00 73.44 89 ASP A C 1
ATOM 649 O O . ASP A 1 89 ? 18.098 -2.727 -20.148 1.00 73.44 89 ASP A O 1
ATOM 653 N N . PHE A 1 90 ? 18.607 -2.914 -17.971 1.00 75.44 90 PHE A N 1
ATOM 654 C CA . PHE A 1 90 ? 17.643 -1.905 -17.563 1.00 75.44 90 PHE A CA 1
ATOM 655 C C . PHE A 1 90 ? 18.275 -0.520 -17.605 1.00 75.44 90 PHE A C 1
ATOM 657 O O . PHE A 1 90 ? 19.414 -0.361 -17.166 1.00 75.44 90 PHE A O 1
ATOM 664 N N . PRO A 1 91 ? 17.524 0.495 -18.062 1.00 76.25 91 PRO A N 1
ATOM 665 C CA . PRO A 1 91 ? 18.004 1.859 -18.006 1.00 76.25 91 PRO A CA 1
ATOM 666 C C . PRO A 1 91 ? 18.309 2.255 -16.562 1.00 76.25 91 PRO A C 1
ATOM 668 O O . PRO A 1 91 ? 17.554 1.929 -15.639 1.00 76.25 91 PRO A O 1
ATOM 671 N N . ASP A 1 92 ? 19.403 2.992 -16.387 1.00 78.25 92 ASP A N 1
ATOM 672 C CA . ASP A 1 92 ? 19.726 3.595 -15.103 1.00 78.25 92 ASP A CA 1
ATOM 673 C C . ASP A 1 92 ? 18.655 4.635 -14.733 1.00 78.25 92 ASP A C 1
ATOM 675 O O . ASP A 1 92 ? 18.235 5.456 -15.557 1.00 78.25 92 ASP A O 1
ATOM 679 N N . TYR A 1 93 ? 18.195 4.580 -13.486 1.00 86.62 93 TYR A N 1
ATOM 680 C CA . TYR A 1 93 ? 17.193 5.488 -12.944 1.00 86.62 93 TYR A CA 1
ATOM 681 C C . TYR A 1 93 ? 17.792 6.156 -11.715 1.00 86.62 93 TYR A C 1
ATOM 683 O O . TYR A 1 93 ? 17.838 5.574 -10.629 1.00 86.62 93 TYR A O 1
ATOM 691 N N . THR A 1 94 ? 18.281 7.379 -11.902 1.00 89.50 94 THR A N 1
ATOM 692 C CA . THR A 1 94 ? 18.945 8.102 -10.820 1.00 89.50 94 THR A CA 1
ATOM 693 C C . THR A 1 94 ? 17.927 8.580 -9.776 1.00 89.50 94 THR A C 1
ATOM 695 O O . THR A 1 94 ? 16.762 8.824 -10.118 1.00 89.50 94 THR A O 1
ATOM 698 N N . PRO A 1 95 ? 18.339 8.777 -8.512 1.00 89.50 95 PRO A N 1
ATOM 699 C CA . PRO A 1 95 ? 17.461 9.314 -7.470 1.00 89.50 95 PRO A CA 1
ATOM 700 C C . PRO A 1 95 ? 16.842 10.676 -7.828 1.00 89.50 95 PRO A C 1
ATOM 702 O O . PRO A 1 95 ? 15.689 10.955 -7.494 1.00 89.50 95 PRO A O 1
ATOM 705 N N . GLU A 1 96 ? 17.575 11.531 -8.547 1.00 92.00 96 GLU A N 1
ATOM 706 C CA . GLU A 1 96 ? 17.080 12.832 -9.017 1.00 92.00 96 GLU A CA 1
ATOM 707 C C . GLU A 1 96 ? 15.930 12.651 -10.005 1.00 92.00 96 GLU A C 1
ATOM 709 O O . GLU A 1 96 ? 14.924 13.362 -9.933 1.00 92.00 96 GLU A O 1
ATOM 714 N N . ARG A 1 97 ? 16.060 11.667 -10.900 1.00 91.38 97 ARG A N 1
ATOM 715 C CA . ARG A 1 97 ? 15.013 11.329 -11.855 1.00 91.38 97 ARG A CA 1
ATOM 716 C C . ARG A 1 97 ? 13.781 10.769 -11.153 1.00 91.38 97 ARG A C 1
ATOM 718 O O . ARG A 1 97 ? 12.679 11.219 -11.446 1.00 91.38 97 ARG A O 1
ATOM 725 N N . VAL A 1 98 ? 13.952 9.862 -10.185 1.00 93.50 98 VAL A N 1
ATOM 726 C CA . VAL A 1 98 ? 12.832 9.365 -9.363 1.00 93.50 98 VAL A CA 1
ATOM 727 C C . VAL A 1 98 ? 12.088 10.530 -8.721 1.00 93.50 98 VAL A C 1
ATOM 729 O O . VAL A 1 98 ? 10.865 10.607 -8.818 1.00 93.50 98 VAL A O 1
ATOM 732 N N . ARG A 1 99 ? 12.807 11.470 -8.099 1.00 94.94 99 ARG A N 1
ATOM 733 C CA . ARG A 1 99 ? 12.198 12.640 -7.455 1.00 94.94 99 ARG A CA 1
ATOM 734 C C . ARG A 1 99 ? 11.437 13.519 -8.447 1.00 94.94 99 ARG A C 1
ATOM 736 O O . ARG A 1 99 ? 10.313 13.914 -8.145 1.00 94.94 99 ARG A O 1
ATOM 743 N N . SER A 1 100 ? 12.025 13.787 -9.613 1.00 94.06 100 SER A N 1
ATOM 744 C CA . SER A 1 100 ? 11.391 14.560 -10.687 1.00 94.06 100 SER A CA 1
ATOM 745 C C . SER A 1 100 ? 10.100 13.904 -11.186 1.00 94.06 100 SER A C 1
ATOM 747 O O . SER A 1 100 ? 9.074 14.571 -11.285 1.00 94.06 100 SER A O 1
ATOM 749 N N . ASP A 1 101 ? 10.134 12.599 -11.458 1.00 91.94 101 ASP A N 1
ATOM 750 C CA . ASP A 1 101 ? 9.020 11.878 -12.085 1.00 91.94 101 ASP A CA 1
ATOM 751 C C . ASP A 1 101 ? 7.878 11.579 -11.098 1.00 91.94 101 ASP A C 1
ATOM 753 O O . ASP A 1 101 ? 6.713 11.528 -11.486 1.00 91.94 101 ASP A O 1
ATOM 757 N N . THR A 1 102 ? 8.194 11.381 -9.813 1.00 94.06 102 THR A N 1
ATOM 758 C CA . THR A 1 102 ? 7.207 11.008 -8.781 1.00 94.06 102 THR A CA 1
ATOM 759 C C . THR A 1 102 ? 6.669 12.192 -7.980 1.00 94.06 102 THR A C 1
ATOM 761 O O . THR A 1 102 ? 5.639 12.060 -7.320 1.00 94.06 102 THR A O 1
ATOM 764 N N . GLY A 1 103 ? 7.362 13.336 -7.990 1.00 96.50 103 GLY A N 1
ATOM 765 C CA . GLY A 1 103 ? 7.052 14.459 -7.103 1.00 96.50 103 GLY A CA 1
ATOM 766 C C . GLY A 1 103 ? 7.373 14.177 -5.630 1.00 96.50 103 GLY A C 1
ATOM 767 O O . GLY A 1 103 ? 6.715 14.729 -4.746 1.00 96.50 103 GLY A O 1
ATOM 768 N N . LEU A 1 104 ? 8.352 13.303 -5.354 1.00 96.31 104 LEU A N 1
ATOM 769 C CA . LEU A 1 104 ? 8.776 12.958 -3.994 1.00 96.31 104 LEU A CA 1
ATOM 770 C C . LEU A 1 104 ? 9.122 14.229 -3.199 1.00 96.31 104 LEU A C 1
ATOM 772 O O . LEU A 1 104 ? 9.979 15.016 -3.609 1.00 96.31 104 LEU A O 1
ATOM 776 N N . LEU A 1 105 ? 8.464 14.417 -2.052 1.00 97.06 105 LEU A N 1
ATOM 777 C CA . LEU A 1 105 ? 8.608 15.623 -1.233 1.00 97.06 105 LEU A CA 1
ATOM 778 C C . LEU A 1 105 ? 10.010 15.750 -0.620 1.00 97.06 105 LEU A C 1
ATOM 780 O O . LEU A 1 105 ? 10.709 14.756 -0.385 1.00 97.06 105 LEU A O 1
ATOM 784 N N . ASP A 1 106 ? 10.405 16.985 -0.320 1.00 95.12 106 ASP A N 1
ATOM 785 C CA . ASP A 1 106 ? 11.656 17.274 0.380 1.00 95.12 106 ASP A CA 1
ATOM 786 C C . ASP A 1 106 ? 11.689 16.579 1.748 1.00 95.12 106 ASP A C 1
ATOM 788 O O . ASP A 1 106 ? 10.721 16.601 2.508 1.00 95.12 106 ASP A O 1
ATOM 792 N N . GLY A 1 107 ? 12.816 15.935 2.057 1.00 95.19 107 GLY A N 1
ATOM 793 C CA . GLY A 1 107 ? 12.988 15.149 3.283 1.00 95.19 107 GLY A CA 1
ATOM 794 C C . GLY A 1 107 ? 12.381 13.741 3.246 1.00 95.19 107 GLY A C 1
ATOM 795 O O . GLY A 1 107 ? 12.597 12.982 4.187 1.00 95.19 107 GLY A O 1
ATOM 796 N N . VAL A 1 108 ? 11.677 13.361 2.173 1.00 96.12 108 VAL A N 1
ATOM 797 C CA . VAL A 1 108 ? 11.174 11.993 1.967 1.00 96.12 108 VAL A CA 1
ATOM 798 C C . VAL A 1 108 ? 12.159 11.199 1.102 1.00 96.12 108 VAL A C 1
ATOM 800 O O . VAL A 1 108 ? 12.650 11.698 0.081 1.00 96.12 108 VAL A O 1
ATOM 803 N N . GLY A 1 109 ? 12.466 9.975 1.544 1.00 93.69 109 GLY A N 1
ATOM 804 C CA . GLY A 1 109 ? 13.331 9.014 0.855 1.00 93.69 109 GLY A CA 1
ATOM 805 C C . GLY A 1 109 ? 12.545 7.938 0.105 1.00 93.69 109 GLY A C 1
ATOM 806 O O . GLY A 1 109 ? 11.355 7.738 0.343 1.00 93.69 109 GLY A O 1
ATOM 807 N N . GLU A 1 110 ? 13.223 7.253 -0.814 1.00 95.69 110 GLU A N 1
ATOM 808 C CA . GLU A 1 110 ? 12.688 6.049 -1.453 1.00 95.69 110 GLU A CA 1
ATOM 809 C C . GLU A 1 110 ? 12.590 4.884 -0.459 1.00 95.69 110 GLU A C 1
ATOM 811 O O . GLU A 1 110 ? 13.319 4.842 0.530 1.00 95.69 110 GLU A O 1
ATOM 816 N N . ILE A 1 111 ? 11.713 3.926 -0.763 1.00 95.62 111 ILE A N 1
ATOM 817 C CA . ILE A 1 111 ? 11.547 2.685 -0.001 1.00 95.62 111 ILE A CA 1
ATOM 818 C C . ILE A 1 111 ? 11.937 1.461 -0.835 1.00 95.62 111 ILE A C 1
ATOM 820 O O . ILE A 1 111 ? 11.932 1.491 -2.074 1.00 95.62 111 ILE A O 1
ATOM 824 N N . GLY A 1 112 ? 12.201 0.365 -0.140 1.00 94.94 112 GLY A N 1
ATOM 825 C CA . GLY A 1 112 ? 12.564 -0.930 -0.681 1.00 94.94 112 GLY A C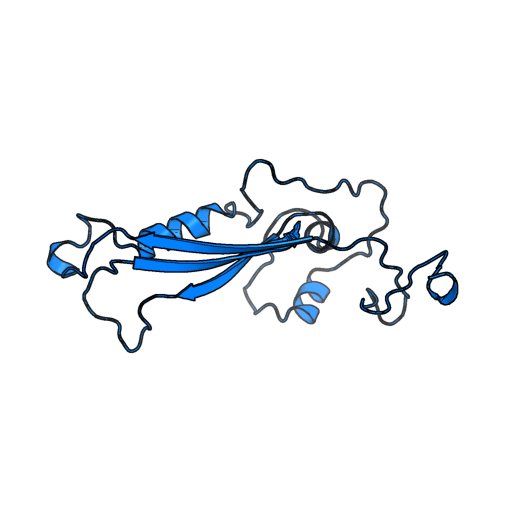A 1
ATOM 826 C C . GLY A 1 112 ? 14.024 -1.011 -1.116 1.00 94.94 112 GLY A C 1
ATOM 827 O O . GLY A 1 112 ? 14.789 -0.048 -1.095 1.00 94.94 112 GLY A O 1
ATOM 828 N N . SER A 1 113 ? 14.405 -2.205 -1.545 1.00 92.44 113 SER A N 1
ATOM 829 C CA . SER A 1 113 ? 15.763 -2.568 -1.933 1.00 92.44 113 SER A CA 1
ATOM 830 C C . SER A 1 113 ? 15.869 -2.897 -3.425 1.00 92.44 113 SER A C 1
ATOM 832 O O . SER A 1 113 ? 14.903 -3.315 -4.075 1.00 92.44 113 SER A O 1
ATOM 834 N N . GLY A 1 114 ? 17.080 -2.747 -3.964 1.00 90.19 114 GLY A N 1
ATOM 835 C CA . GLY A 1 114 ? 17.383 -2.965 -5.377 1.00 90.19 114 GLY A CA 1
ATOM 836 C C . GLY A 1 114 ? 17.191 -1.717 -6.241 1.00 90.19 114 GLY A C 1
ATOM 837 O O . GLY A 1 114 ? 16.727 -0.665 -5.793 1.00 90.19 114 GLY A O 1
ATOM 838 N N . SER A 1 115 ? 17.573 -1.841 -7.510 1.00 90.06 115 SER A N 1
ATOM 839 C CA . SER A 1 115 ? 17.429 -0.763 -8.492 1.00 90.06 115 SER A CA 1
ATOM 840 C C . SER A 1 115 ? 15.964 -0.350 -8.665 1.00 90.06 115 SER A C 1
ATOM 842 O O . SER A 1 115 ? 15.036 -1.131 -8.441 1.00 90.06 115 SER A O 1
ATOM 844 N N . VAL A 1 116 ? 15.742 0.888 -9.104 1.00 91.56 116 VAL A N 1
ATOM 845 C CA . VAL A 1 116 ? 14.399 1.394 -9.424 1.00 91.56 116 VAL A CA 1
ATOM 846 C C . VAL A 1 116 ? 13.719 0.500 -10.466 1.00 91.56 116 VAL A C 1
ATOM 848 O O . VAL A 1 116 ? 12.571 0.110 -10.281 1.00 91.56 116 VAL A O 1
ATOM 851 N N . ALA A 1 117 ? 14.441 0.090 -11.513 1.00 89.06 117 ALA A N 1
ATOM 852 C CA . ALA A 1 117 ? 13.917 -0.800 -12.548 1.00 89.06 117 ALA A CA 1
ATOM 853 C C . ALA A 1 117 ? 13.451 -2.159 -11.991 1.00 89.06 117 ALA A C 1
ATOM 855 O O . ALA A 1 117 ? 12.377 -2.644 -12.353 1.00 89.06 117 ALA A O 1
ATOM 856 N N . GLN A 1 118 ? 14.207 -2.749 -11.055 1.00 90.31 118 GLN A N 1
ATOM 857 C CA . GLN A 1 118 ? 13.786 -3.965 -10.349 1.00 90.31 118 GLN A CA 1
ATOM 858 C C . GLN A 1 118 ? 12.473 -3.743 -9.595 1.00 90.31 118 GLN A C 1
ATOM 860 O O . GLN A 1 118 ? 11.527 -4.508 -9.776 1.00 90.31 118 GLN A O 1
ATOM 865 N N . ARG A 1 119 ? 12.387 -2.677 -8.792 1.00 92.38 119 ARG A N 1
ATOM 866 C CA . ARG A 1 119 ? 11.183 -2.349 -8.010 1.00 92.38 119 ARG A CA 1
ATOM 867 C C . ARG A 1 119 ? 9.965 -2.034 -8.893 1.00 92.38 119 ARG A C 1
ATOM 869 O O . ARG A 1 119 ? 8.841 -2.381 -8.536 1.00 92.38 119 ARG A O 1
ATOM 876 N N . LEU A 1 120 ? 10.171 -1.419 -10.057 1.00 91.38 120 LEU A N 1
ATOM 877 C CA . LEU A 1 120 ? 9.098 -1.068 -10.990 1.00 91.38 120 LEU A CA 1
ATOM 878 C C . LEU A 1 120 ? 8.544 -2.263 -11.770 1.00 91.38 120 LEU A C 1
ATOM 880 O O . LEU A 1 120 ? 7.338 -2.300 -12.026 1.00 91.38 120 LEU A O 1
ATOM 884 N N . TRP A 1 121 ? 9.393 -3.207 -12.182 1.00 90.44 121 TRP A N 1
ATOM 885 C CA . TRP A 1 121 ? 9.010 -4.199 -13.196 1.00 90.44 121 TRP A CA 1
ATOM 886 C C . TRP A 1 121 ? 9.176 -5.655 -12.778 1.00 90.44 121 TRP A C 1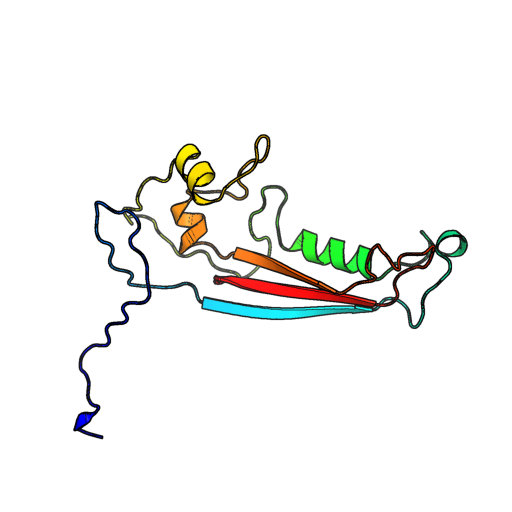
ATOM 888 O O . TRP A 1 121 ? 8.542 -6.514 -13.383 1.00 90.44 121 TRP A O 1
ATOM 898 N N . ALA A 1 122 ? 10.003 -5.940 -11.775 1.00 90.94 122 ALA A N 1
ATOM 899 C CA . ALA A 1 122 ? 10.396 -7.306 -11.434 1.00 90.94 122 ALA A CA 1
ATOM 900 C C . ALA A 1 122 ? 10.055 -7.720 -10.002 1.00 90.94 122 ALA A C 1
ATOM 902 O O . ALA A 1 122 ? 10.035 -8.914 -9.712 1.00 90.94 122 ALA A O 1
ATOM 903 N N . LYS A 1 123 ? 9.777 -6.758 -9.119 1.00 94.19 123 LYS A N 1
ATOM 904 C CA . LYS A 1 123 ? 9.334 -7.014 -7.750 1.00 94.19 123 LYS A CA 1
ATOM 905 C C . LYS A 1 123 ? 7.820 -6.826 -7.603 1.00 94.19 123 LYS A C 1
ATOM 907 O O . LYS A 1 123 ? 7.241 -5.955 -8.274 1.00 94.19 123 LYS A O 1
ATOM 912 N N . PRO A 1 124 ? 7.175 -7.591 -6.705 1.00 95.81 124 PRO A N 1
ATOM 913 C CA . PRO A 1 124 ? 5.803 -7.316 -6.325 1.00 95.81 124 PRO A CA 1
ATOM 914 C C . PRO A 1 124 ? 5.715 -5.960 -5.617 1.00 95.81 124 PRO A C 1
ATOM 916 O O . PRO A 1 124 ? 6.670 -5.495 -4.995 1.00 95.81 124 PRO A O 1
ATOM 919 N N . ALA A 1 125 ? 4.549 -5.329 -5.692 1.00 97.12 125 ALA A N 1
ATOM 920 C CA . ALA A 1 125 ? 4.259 -4.111 -4.943 1.00 97.12 125 ALA A CA 1
ATOM 921 C C . ALA A 1 125 ? 2.864 -4.206 -4.334 1.00 97.12 125 ALA A C 1
ATOM 923 O O . ALA A 1 125 ? 1.908 -4.521 -5.044 1.00 97.12 125 ALA A O 1
ATOM 924 N N . ILE A 1 126 ? 2.742 -3.909 -3.042 1.00 97.88 126 ILE A N 1
ATOM 925 C CA . ILE A 1 126 ? 1.462 -3.857 -2.336 1.00 97.88 126 ILE A CA 1
ATOM 926 C C . ILE A 1 126 ? 1.173 -2.407 -1.959 1.00 97.88 126 ILE A C 1
ATOM 928 O O . ILE A 1 126 ? 2.040 -1.670 -1.504 1.00 97.88 126 ILE A O 1
ATOM 932 N N . THR A 1 127 ? -0.058 -1.957 -2.169 1.00 97.81 127 THR A N 1
ATOM 933 C CA . THR A 1 127 ? -0.461 -0.585 -1.860 1.00 97.81 127 THR A CA 1
ATOM 934 C C . THR A 1 127 ? -1.848 -0.573 -1.247 1.00 97.81 127 THR A C 1
ATOM 936 O O . THR A 1 127 ? -2.791 -1.166 -1.777 1.00 97.81 127 THR A O 1
ATOM 939 N N . VAL A 1 128 ? -1.983 0.145 -0.135 1.00 98.19 128 VAL A N 1
ATOM 940 C CA . VAL A 1 128 ? -3.286 0.475 0.441 1.00 98.19 128 VAL A CA 1
ATOM 941 C C . VAL A 1 128 ? -3.836 1.675 -0.316 1.00 98.19 128 VAL A C 1
ATOM 943 O O . VAL A 1 128 ? -3.351 2.791 -0.163 1.00 98.19 128 VAL A O 1
ATOM 946 N N . ILE A 1 129 ? -4.839 1.435 -1.157 1.00 98.25 129 ILE A N 1
ATOM 947 C CA . ILE A 1 129 ? -5.419 2.455 -2.046 1.00 98.25 129 ILE A CA 1
ATOM 948 C C . ILE A 1 129 ? -6.707 3.070 -1.485 1.00 98.25 129 ILE A C 1
ATOM 950 O O . ILE A 1 129 ? -7.315 3.935 -2.109 1.00 98.25 129 ILE A O 1
ATOM 954 N N . GLY A 1 130 ? -7.135 2.631 -0.303 1.00 98.19 130 GLY A N 1
ATOM 955 C CA . GLY A 1 130 ? -8.246 3.230 0.421 1.00 98.19 130 GLY A CA 1
ATOM 956 C C . GLY A 1 130 ? -8.369 2.660 1.826 1.00 98.19 130 GLY A C 1
ATOM 957 O O . GLY A 1 130 ? -8.129 1.473 2.039 1.00 98.19 130 GLY A O 1
ATOM 958 N N . ILE A 1 131 ? -8.771 3.508 2.770 1.00 98.19 131 ILE A N 1
ATOM 959 C CA . ILE A 1 131 ? -9.140 3.121 4.132 1.00 98.19 131 ILE A CA 1
ATOM 960 C C . ILE A 1 131 ? -10.534 3.676 4.395 1.00 98.19 131 ILE A C 1
ATOM 962 O O . ILE A 1 131 ? -10.782 4.868 4.217 1.00 98.19 131 ILE A O 1
ATOM 966 N N . ASP A 1 132 ? -11.435 2.797 4.809 1.00 97.75 132 ASP A N 1
ATOM 967 C CA . ASP A 1 132 ? -12.798 3.122 5.191 1.00 97.75 132 ASP A CA 1
ATOM 968 C C . ASP A 1 132 ? -12.948 2.931 6.701 1.00 97.75 132 ASP A C 1
ATOM 970 O O . ASP A 1 132 ? -12.900 1.821 7.239 1.00 97.75 132 ASP A O 1
ATOM 974 N N . THR A 1 133 ? -13.044 4.065 7.384 1.00 96.75 133 THR A N 1
ATOM 975 C CA . THR A 1 133 ? -13.125 4.195 8.836 1.00 96.75 133 THR A CA 1
ATOM 976 C C . THR A 1 133 ? -13.815 5.516 9.176 1.00 96.75 133 THR A C 1
ATOM 978 O O . THR A 1 133 ? -14.129 6.311 8.287 1.00 96.75 133 THR A O 1
ATOM 981 N N . THR A 1 134 ? -14.047 5.778 10.461 1.00 95.69 134 THR A N 1
ATOM 982 C CA . THR A 1 134 ? -14.663 7.024 10.927 1.00 95.69 134 THR A CA 1
ATOM 983 C C . THR A 1 134 ? -13.882 8.241 10.413 1.00 95.69 134 THR A C 1
ATOM 985 O O . THR A 1 134 ? -12.720 8.420 10.787 1.00 95.69 134 THR A O 1
ATOM 988 N N . PRO A 1 135 ? -14.495 9.119 9.593 1.00 96.25 135 PRO A N 1
ATOM 989 C CA . PRO A 1 135 ? -13.835 10.334 9.136 1.00 96.25 135 PRO A CA 1
ATOM 990 C C . PRO A 1 135 ? -13.491 11.243 10.315 1.00 96.25 135 PRO A C 1
ATOM 992 O O . PRO A 1 135 ? -14.273 11.343 11.259 1.00 96.25 135 PRO A O 1
ATOM 995 N N . ILE A 1 136 ? -12.385 11.986 10.219 1.00 96.62 136 ILE A N 1
ATOM 996 C CA . ILE A 1 136 ? -11.917 12.896 11.283 1.00 96.62 136 ILE A CA 1
ATOM 997 C C . ILE A 1 136 ? -13.032 13.847 11.745 1.00 96.62 136 ILE A C 1
ATOM 999 O O . ILE A 1 136 ? -13.249 14.013 12.940 1.00 96.62 136 ILE A O 1
ATOM 1003 N N . ALA A 1 137 ? -13.809 14.402 10.809 1.00 97.44 137 ALA A N 1
ATOM 1004 C CA . ALA A 1 137 ? -14.924 15.307 11.108 1.00 97.44 137 ALA A CA 1
ATOM 1005 C C . ALA A 1 137 ? -16.059 14.674 11.944 1.00 97.44 137 ALA A C 1
ATOM 1007 O O . ALA A 1 137 ? -16.913 15.392 12.458 1.00 97.44 137 ALA A O 1
ATOM 1008 N N . ARG A 1 138 ? -16.100 13.341 12.056 1.00 95.56 138 ARG A N 1
ATOM 1009 C CA . ARG A 1 138 ? -17.073 12.569 12.845 1.00 95.56 138 ARG A CA 1
ATOM 1010 C C . ARG A 1 138 ? -16.419 11.795 13.997 1.00 95.56 138 ARG A C 1
ATOM 1012 O O . ARG A 1 138 ? -17.101 11.013 14.657 1.00 95.56 138 ARG A O 1
ATOM 1019 N N . ALA A 1 139 ? -15.118 11.969 14.226 1.00 95.56 139 ALA A N 1
ATOM 1020 C CA . ALA A 1 139 ? -14.404 11.269 15.284 1.00 95.56 139 ALA A CA 1
ATOM 1021 C C . ALA A 1 139 ? -14.897 11.709 16.675 1.00 95.56 139 ALA A C 1
ATOM 1023 O O . ALA A 1 139 ? -15.270 12.860 16.895 1.00 95.56 139 ALA A O 1
ATOM 1024 N N . SER A 1 140 ? -14.904 10.770 17.621 1.00 94.62 140 SER A N 1
ATOM 1025 C CA . SER A 1 140 ? -15.304 10.974 19.019 1.00 94.62 140 SER A CA 1
ATOM 1026 C C . SER A 1 140 ? -14.496 10.049 19.940 1.00 94.62 140 SER A C 1
ATOM 1028 O O . SER A 1 140 ? -13.684 9.260 19.458 1.00 94.62 140 SER A O 1
ATOM 1030 N N . ASN A 1 141 ? -14.732 10.106 21.257 1.00 96.56 141 ASN A N 1
ATOM 1031 C CA . ASN A 1 141 ? -14.093 9.228 22.252 1.00 96.56 141 ASN A CA 1
ATOM 1032 C C . ASN A 1 141 ? -14.696 7.811 22.245 1.00 96.56 141 ASN A C 1
ATOM 1034 O O . ASN A 1 141 ? -15.215 7.329 23.255 1.00 96.56 141 ASN A O 1
ATOM 1038 N N . THR A 1 142 ? -14.632 7.156 21.088 1.00 97.06 142 THR A N 1
ATOM 1039 C CA . THR A 1 142 ? -15.269 5.867 20.821 1.00 97.06 142 THR A CA 1
ATOM 1040 C C . THR A 1 142 ? -14.279 4.922 20.149 1.00 97.06 142 THR A C 1
ATOM 1042 O O . THR A 1 142 ? -13.656 5.284 19.154 1.00 97.06 142 THR A O 1
ATOM 1045 N N . LEU A 1 143 ? -14.142 3.704 20.673 1.00 97.56 143 LEU A N 1
ATOM 1046 C CA . LEU A 1 143 ? -13.420 2.624 20.006 1.00 97.56 143 LEU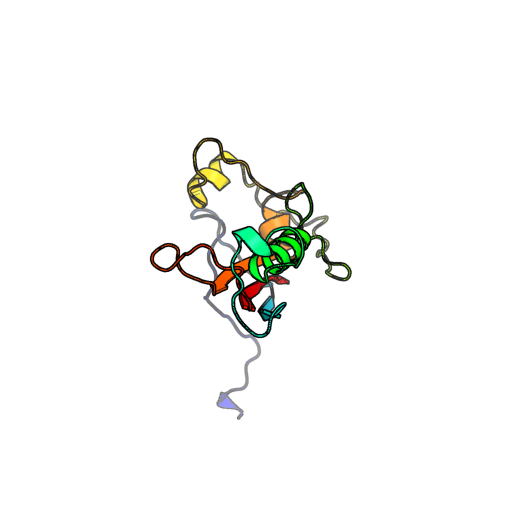 A CA 1
ATOM 1047 C C . LEU A 1 143 ? -14.175 2.216 18.739 1.00 97.56 143 LEU A C 1
ATOM 1049 O O . LEU A 1 143 ? -15.387 1.999 18.769 1.00 97.56 143 LEU A O 1
ATOM 1053 N N . ILE A 1 144 ? -13.454 2.119 17.627 1.00 97.50 144 ILE A N 1
ATOM 1054 C CA . ILE A 1 144 ? -14.020 1.769 16.326 1.00 97.50 144 ILE A CA 1
ATOM 1055 C C . ILE A 1 144 ? -14.271 0.261 16.294 1.00 97.50 144 ILE A C 1
ATOM 1057 O O . ILE A 1 144 ? -13.345 -0.527 16.459 1.00 97.50 144 ILE A O 1
ATOM 1061 N N . ALA A 1 145 ? -15.526 -0.132 16.082 1.00 97.62 145 ALA A N 1
ATOM 1062 C CA . ALA A 1 145 ? -15.940 -1.532 16.093 1.00 97.62 145 ALA A CA 1
ATOM 1063 C C . ALA A 1 145 ? -15.499 -2.306 14.840 1.00 97.62 145 ALA A C 1
ATOM 1065 O O . ALA A 1 145 ? -15.161 -3.485 14.935 1.00 97.62 145 ALA A O 1
ATOM 1066 N N . GLN A 1 146 ? -15.473 -1.630 13.686 1.00 98.31 146 GLN A N 1
ATOM 1067 C CA . GLN A 1 146 ? -15.138 -2.201 12.382 1.00 98.31 146 GLN A CA 1
ATOM 1068 C C . GLN A 1 146 ? -14.424 -1.169 11.497 1.00 98.31 146 GLN A C 1
ATOM 1070 O O . GLN A 1 146 ? -14.789 0.007 11.502 1.00 98.31 146 GLN A O 1
ATOM 1075 N N . ALA A 1 147 ? -13.428 -1.608 10.727 1.00 98.44 147 ALA A N 1
ATOM 1076 C CA . ALA A 1 147 ? -12.711 -0.797 9.742 1.00 98.44 147 ALA A CA 1
ATOM 1077 C C . ALA A 1 147 ? -12.330 -1.648 8.521 1.00 98.44 147 ALA A C 1
ATOM 1079 O O . ALA A 1 147 ? -12.136 -2.862 8.636 1.00 98.44 147 ALA A O 1
ATOM 1080 N N . ARG A 1 148 ? -12.210 -1.019 7.347 1.00 98.75 148 ARG A N 1
ATOM 1081 C CA . ARG A 1 148 ? -11.871 -1.705 6.091 1.00 98.75 148 ARG A CA 1
ATOM 1082 C C . ARG A 1 148 ? -10.741 -1.010 5.348 1.00 98.75 148 ARG A C 1
ATOM 1084 O O . ARG A 1 148 ? -10.576 0.202 5.449 1.00 98.75 148 ARG A O 1
ATOM 1091 N N . ALA A 1 149 ? -10.004 -1.765 4.544 1.00 98.75 149 ALA A N 1
ATOM 1092 C CA . ALA A 1 149 ? -9.024 -1.224 3.612 1.00 98.75 149 ALA A CA 1
ATOM 1093 C C . ALA A 1 149 ? -9.114 -1.909 2.251 1.00 98.75 149 ALA A C 1
ATOM 1095 O O . ALA A 1 149 ? -9.308 -3.122 2.163 1.00 98.75 149 ALA A O 1
ATOM 1096 N N . LYS A 1 150 ? -8.943 -1.129 1.182 1.00 98.69 150 LYS A N 1
ATOM 1097 C CA . LYS A 1 150 ? -8.746 -1.648 -0.170 1.00 98.69 150 LYS A CA 1
ATOM 1098 C C . LYS A 1 150 ? -7.248 -1.823 -0.398 1.00 98.69 150 LYS A C 1
ATOM 1100 O O . LYS A 1 150 ? -6.504 -0.841 -0.395 1.00 98.69 150 LYS A O 1
ATOM 1105 N N . VAL A 1 151 ? -6.823 -3.064 -0.602 1.00 98.56 151 VAL A N 1
ATOM 1106 C CA . VAL A 1 151 ? -5.426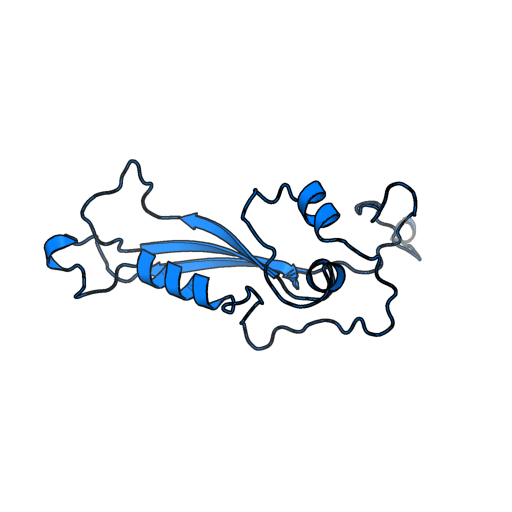 -3.426 -0.863 1.00 98.56 151 VAL A CA 1
ATOM 1107 C C . VAL A 1 151 ? -5.298 -3.836 -2.324 1.00 98.56 151 VAL A C 1
ATOM 1109 O O . VAL A 1 151 ? -6.083 -4.644 -2.817 1.00 98.56 151 VAL A O 1
ATOM 1112 N N . SER A 1 152 ? -4.323 -3.255 -3.015 1.00 98.31 152 SER A N 1
ATOM 1113 C CA . SER A 1 152 ? -3.964 -3.560 -4.399 1.00 98.31 152 SER A CA 1
ATOM 1114 C C . SER A 1 152 ? -2.564 -4.156 -4.433 1.00 98.31 152 SER A C 1
ATOM 1116 O O . SER A 1 152 ? -1.667 -3.653 -3.762 1.00 98.31 152 SER A O 1
ATOM 1118 N N . MET A 1 153 ? -2.361 -5.178 -5.255 1.00 97.38 153 MET A N 1
ATOM 1119 C CA . MET A 1 153 ? -1.085 -5.856 -5.431 1.00 97.38 153 MET A CA 1
ATOM 1120 C C . MET A 1 153 ? -0.727 -5.958 -6.914 1.00 97.38 153 MET A C 1
ATOM 1122 O O . MET A 1 153 ? -1.534 -6.400 -7.732 1.00 97.38 153 MET A O 1
ATOM 1126 N N . ARG A 1 154 ? 0.497 -5.553 -7.252 1.00 96.56 154 ARG A N 1
ATOM 1127 C CA . ARG A 1 154 ? 1.136 -5.792 -8.550 1.00 96.56 154 ARG A CA 1
ATOM 1128 C C . ARG A 1 154 ? 2.052 -7.006 -8.422 1.00 96.56 154 ARG A C 1
ATOM 1130 O O . ARG A 1 154 ? 2.835 -7.036 -7.474 1.00 96.56 154 ARG A O 1
ATOM 1137 N N . VAL A 1 155 ? 1.955 -7.960 -9.351 1.00 90.69 155 VAL A N 1
ATOM 1138 C CA . VAL A 1 155 ? 2.729 -9.224 -9.373 1.00 90.69 155 VAL A CA 1
ATOM 1139 C C . VAL A 1 155 ? 3.315 -9.529 -10.735 1.00 90.69 155 VAL A C 1
ATOM 1141 O O . VAL A 1 155 ? 2.741 -9.038 -11.728 1.00 90.69 155 VAL A O 1
#

Radius of gyration: 21.63 Å; chains: 1; bounding box: 42×34×71 Å

Secondary structure (DSSP, 8-state):
-GGG--S---------SSSSS---------EEEEEEEEE--SS-EEHHHHBTTB--HHHHHHHHHHTTB-TTS-B--TT--PPP-TT--PPP--HHHHHHHHTPPTTPPP-SSS-HHHHHHTS-EEEEEEEES--GGG--SEE-SEEEEEEEEE-

Foldseek 3Di:
DVVPDDPDDDDPPDDAPDPVDGDDDPDFWDKDKDKDKFFFAPDKDQCVVCPPPGAFRVVVVVVVVVCCADPQGAGNDPPFFFADCVPPPDDAQDPVNVCVVVVQDPPDDDGDDDGPCSVRGGGKHKDFPDKAFQDPVRDDSIRHRMIMTMMMMTD

pLDDT: mean 92.89, std 6.75, range [65.0, 98.75]